Protein AF-A0A292SCY3-F1 (afdb_monomer_lite)

Sequence (119 aa):
MADIVALKDYLKKLQKIINFEATFTFSHWKLVKKTRIDDIMCCIYATLPDTYKRMLKTKTDIQRYNSVLCYGLLTKLIARTFFLDKNLVIVNITEVNKLINGIIMTIEQDIHSIQQALE

Radius of gyration: 14.53 Å; chains: 1; bounding box: 32×25×42 Å

Structure (mmCIF, N/CA/C/O backbone):
data_AF-A0A292SCY3-F1
#
_entry.id   AF-A0A292SCY3-F1
#
loop_
_atom_site.group_PDB
_atom_site.id
_atom_site.type_symbol
_atom_site.label_atom_id
_atom_site.label_alt_id
_atom_site.label_comp_id
_atom_site.label_asym_id
_atom_site.label_entity_id
_atom_site.label_seq_id
_atom_site.pdbx_PDB_ins_code
_atom_site.Cartn_x
_atom_site.Cartn_y
_atom_site.Cartn_z
_atom_site.occupancy
_atom_site.B_iso_or_equiv
_atom_site.auth_seq_id
_atom_site.auth_comp_id
_atom_site.auth_asym_id
_atom_site.auth_atom_id
_atom_site.pdbx_PDB_model_num
ATOM 1 N N . MET A 1 1 ? 5.063 9.140 -18.043 1.00 55.16 1 MET A N 1
ATOM 2 C CA . MET A 1 1 ? 5.320 10.171 -17.004 1.00 55.16 1 MET A CA 1
ATOM 3 C C . MET A 1 1 ? 4.033 10.578 -16.278 1.00 55.16 1 MET A C 1
ATOM 5 O O . MET A 1 1 ? 4.041 10.596 -15.055 1.00 55.16 1 MET A O 1
ATOM 9 N N . ALA A 1 2 ? 2.913 10.794 -16.989 1.00 57.84 2 ALA A N 1
ATOM 10 C CA . ALA A 1 2 ? 1.590 11.039 -16.388 1.00 57.84 2 ALA A CA 1
ATOM 11 C C . ALA A 1 2 ? 1.110 9.917 -15.436 1.00 57.84 2 ALA A C 1
ATOM 13 O O . ALA A 1 2 ? 0.590 10.211 -14.360 1.00 57.84 2 ALA A O 1
ATOM 14 N N . ASP A 1 3 ? 1.375 8.647 -15.763 1.00 72.62 3 ASP A N 1
ATOM 15 C CA . ASP A 1 3 ? 0.941 7.502 -14.941 1.00 72.62 3 ASP A CA 1
ATOM 16 C C . ASP A 1 3 ? 1.638 7.445 -13.572 1.00 72.62 3 ASP A C 1
ATOM 18 O O . ASP A 1 3 ? 1.035 7.079 -12.566 1.00 72.62 3 ASP A O 1
ATOM 22 N N . ILE A 1 4 ? 2.899 7.885 -13.497 1.00 82.25 4 ILE A N 1
ATOM 23 C CA . ILE A 1 4 ? 3.669 7.910 -12.242 1.00 82.25 4 ILE A CA 1
ATOM 24 C C . ILE A 1 4 ? 3.166 9.026 -11.319 1.00 82.25 4 ILE A C 1
ATOM 26 O O . ILE A 1 4 ? 3.102 8.840 -10.103 1.00 82.25 4 ILE A O 1
ATOM 30 N N . VAL A 1 5 ? 2.773 10.175 -11.880 1.00 84.94 5 VAL A N 1
ATOM 31 C CA . VAL A 1 5 ? 2.165 11.270 -11.107 1.00 84.94 5 VAL A CA 1
ATOM 32 C C . VAL A 1 5 ? 0.836 10.808 -10.508 1.00 84.94 5 VAL A C 1
ATOM 34 O O . VAL A 1 5 ? 0.649 10.909 -9.295 1.00 84.94 5 VAL A O 1
ATOM 37 N N . ALA A 1 6 ? -0.032 10.198 -11.324 1.00 89.25 6 ALA A N 1
ATOM 38 C CA . ALA A 1 6 ? -1.302 9.640 -10.863 1.00 89.25 6 ALA A CA 1
ATOM 39 C C . ALA A 1 6 ? -1.105 8.583 -9.762 1.00 89.25 6 ALA A C 1
ATOM 41 O O . ALA A 1 6 ? -1.799 8.597 -8.744 1.00 89.25 6 ALA A O 1
ATOM 42 N N . LEU A 1 7 ? -0.109 7.707 -9.914 1.00 92.06 7 LEU A N 1
ATOM 43 C CA . LEU A 1 7 ? 0.240 6.700 -8.916 1.00 92.06 7 LEU A CA 1
ATOM 44 C C . LEU A 1 7 ? 0.660 7.319 -7.574 1.00 92.06 7 LEU A C 1
ATOM 46 O O . LEU A 1 7 ? 0.157 6.915 -6.522 1.00 92.06 7 LEU A O 1
ATOM 50 N N . LYS A 1 8 ? 1.553 8.319 -7.596 1.00 93.06 8 LYS A N 1
ATOM 51 C CA . LYS A 1 8 ? 1.977 9.049 -6.388 1.00 93.06 8 LYS A CA 1
ATOM 52 C C . LYS A 1 8 ? 0.786 9.746 -5.720 1.00 93.06 8 LYS A C 1
ATOM 54 O O . LYS A 1 8 ? 0.700 9.757 -4.491 1.00 93.06 8 LYS A O 1
ATOM 59 N N . ASP A 1 9 ? -0.160 10.267 -6.496 1.00 94.38 9 ASP A N 1
ATOM 60 C CA . ASP A 1 9 ? -1.374 10.886 -5.960 1.00 94.38 9 ASP A CA 1
ATOM 61 C C . ASP A 1 9 ? -2.319 9.873 -5.309 1.00 94.38 9 ASP A C 1
ATOM 63 O O . ASP A 1 9 ? -2.846 10.140 -4.226 1.00 94.38 9 ASP A O 1
ATOM 67 N N . TYR A 1 10 ? -2.502 8.686 -5.895 1.00 95.00 10 TYR A N 1
ATOM 68 C CA . TYR A 1 10 ? -3.280 7.621 -5.257 1.00 95.00 10 TYR A CA 1
ATOM 69 C C . TYR A 1 10 ? -2.633 7.120 -3.959 1.00 95.00 10 TYR A C 1
ATOM 71 O O . TYR A 1 10 ? -3.334 6.914 -2.968 1.00 95.00 10 TYR A O 1
ATOM 79 N N . LEU A 1 11 ? -1.303 7.009 -3.913 1.00 94.69 11 LEU A N 1
ATOM 80 C CA . LEU A 1 11 ? -0.566 6.671 -2.690 1.00 94.69 11 LEU A CA 1
ATOM 81 C C . LEU A 1 11 ? -0.764 7.729 -1.591 1.00 94.69 11 LEU A C 1
ATOM 83 O O . LEU A 1 11 ? -1.041 7.386 -0.440 1.00 94.69 11 LEU A O 1
ATOM 87 N N . LYS A 1 12 ? -0.723 9.021 -1.941 1.00 95.38 12 LYS A N 1
ATOM 88 C CA . LYS A 1 12 ? -1.049 10.115 -1.007 1.00 95.38 12 LYS A CA 1
ATOM 89 C C . LYS A 1 12 ? -2.514 10.086 -0.563 1.00 95.38 12 LYS A C 1
ATOM 91 O O . LYS A 1 12 ? -2.809 10.399 0.588 1.00 95.38 12 LYS A O 1
ATOM 96 N N . LYS A 1 13 ? -3.450 9.711 -1.443 1.00 95.56 13 LYS A N 1
ATOM 97 C CA . LYS A 1 13 ? -4.869 9.532 -1.084 1.00 95.56 13 LYS A CA 1
ATOM 98 C C . LYS A 1 13 ? -5.050 8.391 -0.083 1.00 95.56 13 LYS A C 1
ATOM 100 O O . LYS A 1 13 ? -5.721 8.601 0.922 1.00 95.56 13 LYS A O 1
ATOM 105 N N . LEU A 1 14 ? -4.402 7.241 -0.290 1.00 94.50 14 LEU A N 1
ATOM 106 C CA . LEU A 1 14 ? -4.382 6.142 0.685 1.00 94.50 14 LEU A CA 1
ATOM 107 C C . LEU A 1 14 ? -3.852 6.624 2.042 1.00 94.50 14 LEU A C 1
ATOM 109 O O . LEU A 1 14 ? -4.455 6.355 3.081 1.00 94.50 14 LEU A O 1
ATOM 113 N N . GLN A 1 15 ? -2.769 7.404 2.027 1.00 93.56 15 GLN A N 1
ATOM 114 C CA . GLN A 1 15 ? -2.214 8.015 3.229 1.00 93.56 15 GLN A CA 1
ATOM 115 C C . GLN A 1 15 ? -3.243 8.909 3.937 1.00 93.56 15 GLN A C 1
ATOM 117 O O . GLN A 1 15 ? -3.409 8.812 5.150 1.00 93.56 15 GLN A O 1
ATOM 122 N N . LYS A 1 16 ? -3.977 9.754 3.203 1.00 94.12 16 LYS A N 1
ATOM 123 C CA . LYS A 1 16 ? -5.040 10.598 3.775 1.00 94.12 16 LYS A CA 1
ATOM 124 C C . LYS A 1 16 ? -6.183 9.776 4.370 1.00 94.12 16 LYS A C 1
ATOM 126 O O . LYS A 1 16 ? -6.579 10.067 5.494 1.00 94.12 16 LYS A O 1
ATOM 131 N N . ILE A 1 17 ? -6.659 8.744 3.670 1.00 92.31 17 ILE A N 1
ATOM 132 C CA . ILE A 1 17 ? -7.718 7.847 4.164 1.00 92.31 17 ILE A CA 1
ATOM 133 C C . ILE A 1 17 ? -7.295 7.245 5.509 1.00 92.31 17 ILE A C 1
ATOM 135 O O . ILE A 1 17 ? -8.019 7.341 6.497 1.00 92.31 17 ILE A O 1
ATOM 139 N N . ILE A 1 18 ? -6.079 6.703 5.584 1.00 90.88 18 ILE A N 1
ATOM 140 C CA . ILE A 1 18 ? -5.572 6.072 6.808 1.00 90.88 18 ILE A CA 1
ATOM 141 C C . ILE A 1 18 ? -5.348 7.093 7.927 1.00 90.88 18 ILE A C 1
ATOM 143 O O . ILE A 1 18 ? -5.599 6.790 9.090 1.00 90.88 18 ILE A O 1
ATOM 147 N N . ASN A 1 19 ? -4.905 8.312 7.613 1.00 89.38 19 ASN A N 1
ATOM 148 C CA . ASN A 1 19 ? -4.639 9.328 8.630 1.00 89.38 19 ASN A CA 1
ATOM 149 C C . ASN A 1 19 ? -5.890 10.067 9.121 1.00 89.38 19 ASN A C 1
ATOM 151 O O . ASN A 1 19 ? -5.901 10.476 10.278 1.00 89.38 19 ASN A O 1
ATOM 155 N N . PHE A 1 20 ? -6.931 10.239 8.312 1.00 88.81 20 PHE A N 1
ATOM 156 C CA . PHE A 1 20 ? -8.036 11.142 8.659 1.00 88.81 20 PHE A CA 1
ATOM 157 C C . PHE A 1 20 ? -9.417 10.488 8.648 1.00 88.81 20 PHE A C 1
ATOM 159 O O . PHE A 1 20 ? -10.318 10.998 9.301 1.00 88.81 20 PHE A O 1
ATOM 166 N N . GLU A 1 21 ? -9.595 9.353 7.975 1.00 87.19 21 GLU A N 1
ATOM 167 C CA . GLU A 1 21 ? -10.913 8.723 7.802 1.00 87.19 21 GLU A CA 1
ATOM 168 C C . GLU A 1 21 ? -11.097 7.450 8.637 1.00 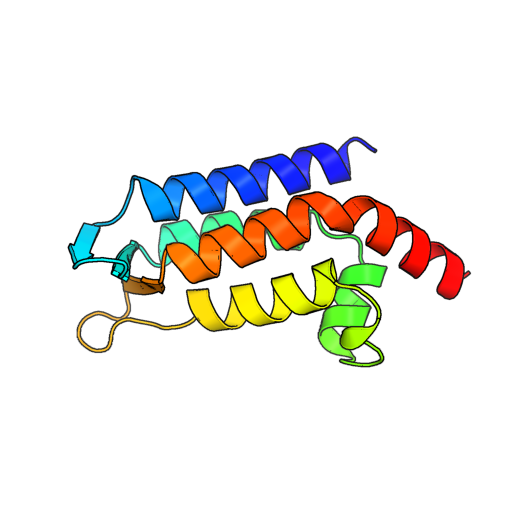87.19 21 GLU A C 1
ATOM 170 O O . GLU A 1 21 ? -11.931 6.591 8.334 1.00 87.19 21 GLU A O 1
ATOM 175 N N . ALA A 1 22 ? -10.304 7.293 9.694 1.00 84.88 22 ALA A N 1
ATOM 176 C CA . ALA A 1 22 ? -10.452 6.151 10.578 1.00 84.88 22 ALA A CA 1
ATOM 177 C C . ALA A 1 22 ? -11.766 6.228 11.357 1.00 84.88 22 ALA A C 1
ATOM 179 O O . ALA A 1 22 ? -12.096 7.239 11.971 1.00 84.88 22 ALA A O 1
ATOM 180 N N . THR A 1 23 ? -12.493 5.113 11.358 1.00 86.06 23 THR A N 1
ATOM 181 C CA . THR A 1 23 ? -13.715 4.924 12.147 1.00 86.06 23 THR A CA 1
ATOM 182 C C . THR A 1 23 ? -13.400 4.895 13.641 1.00 86.06 23 THR A C 1
ATOM 184 O O . THR A 1 23 ? -14.210 5.321 14.456 1.00 86.06 23 THR A O 1
ATOM 187 N N . PHE A 1 24 ? -12.205 4.425 14.001 1.00 86.69 24 PHE A N 1
ATOM 188 C CA . PHE A 1 24 ? -11.720 4.427 15.373 1.00 86.69 24 PHE A CA 1
ATOM 189 C C . PHE A 1 24 ? -10.204 4.625 15.403 1.00 86.69 24 PHE A C 1
ATOM 191 O O . PHE A 1 24 ? -9.488 4.118 14.536 1.00 86.69 24 PHE A O 1
ATOM 198 N N . THR A 1 25 ? -9.714 5.350 16.407 1.00 87.56 25 THR A N 1
ATOM 199 C CA . THR A 1 25 ? -8.284 5.615 16.605 1.00 87.56 25 THR A CA 1
ATOM 200 C C . THR A 1 25 ? -7.874 5.170 18.001 1.00 87.56 25 THR A C 1
ATOM 202 O O . THR A 1 25 ? -8.485 5.576 18.985 1.00 87.56 25 THR A O 1
ATOM 205 N N . PHE A 1 26 ? -6.816 4.367 18.083 1.00 85.38 26 PHE A N 1
ATOM 206 C CA . PHE A 1 26 ? -6.210 3.921 19.331 1.00 85.38 26 PHE A CA 1
ATOM 207 C C . PHE A 1 26 ? -4.690 4.041 19.234 1.00 85.38 26 PHE A C 1
ATOM 209 O O . PHE A 1 26 ? -4.027 3.204 18.620 1.00 85.38 26 PHE A O 1
ATOM 216 N N . SER A 1 27 ? -4.121 5.088 19.840 1.00 85.69 27 SER A N 1
ATOM 217 C CA . SER A 1 27 ? -2.689 5.393 19.718 1.00 85.69 27 SER A CA 1
ATOM 218 C C . SER A 1 27 ? -2.263 5.440 18.232 1.00 85.69 27 SER A C 1
ATOM 220 O O . SER A 1 27 ? -2.868 6.162 17.439 1.00 85.69 27 SER A O 1
ATOM 222 N N . HIS A 1 28 ? -1.253 4.664 17.832 1.00 85.75 28 HIS A N 1
ATOM 223 C CA . HIS A 1 28 ? -0.770 4.551 16.450 1.00 85.75 28 HIS A CA 1
ATOM 224 C C . HIS A 1 28 ? -1.606 3.615 15.565 1.00 85.75 28 HIS A C 1
ATOM 226 O O . HIS A 1 28 ? -1.321 3.490 14.373 1.00 85.75 28 HIS A O 1
ATOM 232 N N . TRP A 1 29 ? -2.618 2.953 16.125 1.00 89.69 29 TRP A N 1
ATOM 233 C CA . TRP A 1 29 ? -3.494 2.035 15.409 1.00 89.69 29 TRP A CA 1
ATOM 234 C C . TRP A 1 29 ? -4.784 2.731 14.992 1.00 89.69 29 TRP A C 1
ATOM 236 O O . TRP A 1 29 ? -5.419 3.439 15.776 1.00 89.69 29 TRP A O 1
ATOM 246 N N . LYS A 1 30 ? -5.199 2.499 13.750 1.00 92.62 30 LYS A N 1
ATOM 247 C CA . LYS A 1 30 ? -6.465 2.986 13.204 1.00 92.62 30 LYS A CA 1
ATOM 248 C C . LYS A 1 30 ? -7.290 1.844 12.648 1.00 92.62 30 LYS A C 1
ATOM 250 O O . LYS A 1 30 ? -6.750 0.929 12.031 1.00 92.62 30 LYS A O 1
ATOM 255 N N . LEU A 1 31 ? -8.599 1.925 12.869 1.00 92.56 31 LEU A N 1
ATOM 256 C CA . LEU A 1 31 ? -9.587 1.075 12.217 1.00 92.56 31 LEU A CA 1
ATOM 257 C C . LEU A 1 31 ? -10.207 1.853 11.064 1.00 92.56 31 LEU A C 1
ATOM 259 O O . LEU A 1 31 ? -10.816 2.903 11.273 1.00 92.56 31 LEU A O 1
ATOM 263 N N . VAL A 1 32 ? -10.041 1.348 9.849 1.00 93.56 32 VAL A N 1
ATOM 264 C CA . VAL A 1 32 ? -10.502 1.999 8.616 1.00 93.56 32 VAL A CA 1
ATOM 265 C C . VAL A 1 32 ? -11.459 1.065 7.891 1.00 93.56 32 VAL A C 1
ATOM 267 O O . VAL A 1 32 ? -11.247 -0.146 7.881 1.00 93.56 32 VAL A O 1
ATOM 270 N N . LYS A 1 33 ? -12.504 1.615 7.262 1.00 94.44 33 LYS A N 1
ATOM 271 C CA . LYS A 1 33 ? -13.416 0.827 6.425 1.00 94.44 33 LYS A CA 1
ATOM 272 C C . LYS A 1 33 ? -12.642 0.134 5.311 1.00 94.44 33 LYS A C 1
ATOM 274 O O . LYS A 1 33 ? -11.983 0.791 4.506 1.00 94.44 33 LYS A O 1
ATOM 279 N N . LYS A 1 34 ? -12.775 -1.187 5.246 1.00 93.38 34 LYS A N 1
ATOM 280 C CA . LYS A 1 34 ? -12.106 -2.039 4.268 1.00 93.38 34 LYS A CA 1
ATOM 281 C C . LYS A 1 34 ? -12.415 -1.611 2.836 1.00 93.38 34 LYS A C 1
ATOM 283 O O . LYS A 1 34 ? -11.495 -1.497 2.043 1.00 93.38 34 LYS A O 1
ATOM 288 N N . THR A 1 35 ? -13.667 -1.265 2.537 1.00 93.38 35 THR A N 1
ATOM 289 C CA . THR A 1 35 ? -14.073 -0.799 1.200 1.00 93.38 35 THR A CA 1
ATOM 290 C C . THR A 1 35 ? -13.263 0.408 0.727 1.00 93.38 35 THR A C 1
ATOM 292 O O . THR A 1 35 ? -12.765 0.404 -0.388 1.00 93.38 35 THR A O 1
ATOM 295 N N . ARG A 1 36 ? -13.013 1.395 1.601 1.00 92.75 36 ARG A N 1
ATOM 296 C CA . ARG A 1 36 ? -12.198 2.580 1.269 1.00 92.75 36 ARG A CA 1
ATOM 297 C C . ARG A 1 36 ? -10.753 2.210 0.931 1.00 92.75 36 ARG A C 1
ATOM 299 O O . ARG A 1 36 ? -10.155 2.832 0.057 1.00 92.75 36 ARG A O 1
ATOM 306 N N . ILE A 1 37 ? -10.194 1.230 1.645 1.00 93.00 37 ILE A N 1
ATOM 307 C CA . ILE A 1 37 ? -8.844 0.710 1.397 1.00 93.00 37 ILE A CA 1
ATOM 308 C C . ILE A 1 37 ? -8.807 -0.084 0.089 1.00 93.00 37 ILE A C 1
ATOM 310 O O . ILE A 1 37 ? -7.922 0.145 -0.731 1.00 93.00 37 ILE A O 1
ATOM 314 N N . ASP A 1 38 ? -9.770 -0.974 -0.131 1.00 92.69 38 ASP A N 1
ATOM 315 C CA . ASP A 1 38 ? -9.841 -1.814 -1.325 1.00 92.69 38 ASP A CA 1
ATOM 316 C C . ASP A 1 38 ? -10.012 -0.961 -2.595 1.00 92.69 38 ASP A C 1
ATOM 318 O O . ASP A 1 38 ? -9.283 -1.166 -3.568 1.00 92.69 38 ASP A O 1
ATOM 322 N N . ASP A 1 39 ? -10.882 0.057 -2.559 1.00 93.00 39 ASP A N 1
ATOM 323 C CA . ASP A 1 39 ? -11.121 0.984 -3.673 1.00 93.00 39 ASP A CA 1
ATOM 324 C C . ASP A 1 39 ? -9.828 1.695 -4.099 1.00 93.00 39 ASP A C 1
ATOM 326 O O . ASP A 1 39 ? -9.444 1.688 -5.272 1.00 93.00 39 ASP A O 1
ATOM 330 N N . ILE A 1 40 ? -9.109 2.297 -3.142 1.00 94.38 40 ILE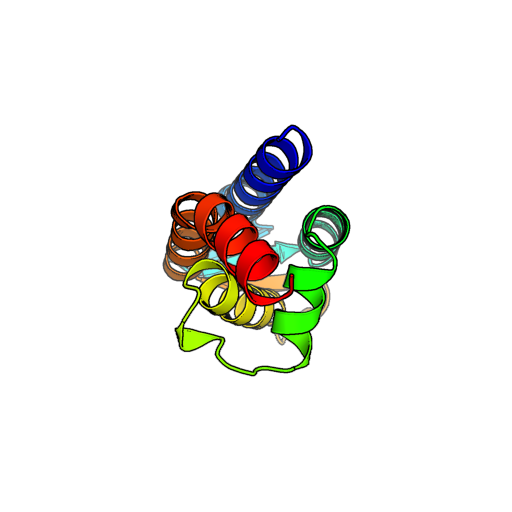 A N 1
ATOM 331 C CA . ILE A 1 40 ? -7.883 3.037 -3.463 1.00 94.38 40 ILE A CA 1
ATOM 332 C C . ILE A 1 40 ? -6.749 2.096 -3.877 1.00 94.38 40 ILE A C 1
ATOM 334 O O . ILE A 1 40 ? -5.982 2.424 -4.782 1.00 94.38 40 ILE A O 1
ATOM 338 N N . MET A 1 41 ? -6.654 0.911 -3.269 1.00 93.38 41 MET A N 1
ATOM 339 C CA . MET A 1 41 ? -5.653 -0.087 -3.637 1.00 93.38 41 MET A CA 1
ATOM 340 C C . MET A 1 41 ? -5.886 -0.643 -5.040 1.00 93.38 41 MET A C 1
ATOM 342 O O . MET A 1 41 ? -4.910 -0.866 -5.759 1.00 93.38 41 MET A O 1
ATOM 346 N N . CYS A 1 42 ? -7.145 -0.800 -5.458 1.00 92.31 42 CYS A N 1
ATOM 347 C CA . CYS A 1 42 ? -7.503 -1.159 -6.826 1.00 92.31 42 CYS A CA 1
ATOM 348 C C . CYS A 1 42 ? -6.992 -0.107 -7.825 1.00 92.31 42 CYS A C 1
ATOM 350 O O . CYS A 1 42 ? -6.302 -0.458 -8.783 1.00 92.31 42 CYS A O 1
ATOM 352 N N . CYS A 1 43 ? -7.220 1.183 -7.549 1.00 93.12 43 CYS A N 1
ATOM 353 C CA . CYS A 1 43 ? -6.711 2.287 -8.373 1.00 93.12 43 CYS A CA 1
ATOM 354 C C . CYS A 1 43 ? -5.175 2.308 -8.448 1.00 93.12 43 CYS A C 1
ATOM 356 O O . CYS A 1 43 ? -4.602 2.464 -9.529 1.00 93.12 43 CYS A O 1
ATOM 358 N N . ILE A 1 44 ? -4.496 2.113 -7.311 1.00 93.88 44 ILE A N 1
ATOM 359 C CA . ILE A 1 44 ? -3.030 2.031 -7.257 1.00 93.88 44 ILE A CA 1
ATOM 360 C C . ILE A 1 44 ? -2.541 0.864 -8.120 1.00 93.88 44 ILE A C 1
ATOM 362 O O . ILE A 1 44 ? -1.657 1.048 -8.953 1.00 93.88 44 ILE A O 1
ATOM 366 N N . TYR A 1 45 ? -3.132 -0.323 -7.961 1.00 91.62 45 TYR A N 1
ATOM 367 C CA . TYR A 1 45 ? -2.737 -1.510 -8.715 1.00 91.62 45 TYR A CA 1
ATOM 368 C C . TYR A 1 45 ? -2.963 -1.348 -10.221 1.00 91.62 45 TYR A C 1
ATOM 370 O O . TYR A 1 45 ? -2.094 -1.720 -11.006 1.00 91.62 45 TYR A O 1
ATOM 378 N N . ALA A 1 46 ? -4.088 -0.758 -10.632 1.00 91.06 46 ALA A N 1
ATOM 379 C CA . ALA A 1 46 ? -4.398 -0.508 -12.038 1.00 91.06 46 ALA A CA 1
ATOM 380 C C . ALA A 1 46 ? -3.374 0.424 -12.709 1.00 91.06 46 ALA A C 1
ATOM 382 O O . ALA A 1 46 ? -3.019 0.204 -13.864 1.00 91.06 46 ALA A O 1
ATOM 383 N N . THR A 1 47 ? -2.858 1.406 -11.964 1.00 91.88 47 THR A N 1
ATOM 384 C CA . THR A 1 47 ? -1.900 2.408 -12.467 1.00 91.88 47 THR A CA 1
ATOM 385 C C . THR A 1 47 ? -0.462 1.874 -12.551 1.00 91.88 47 THR A C 1
ATOM 387 O O . THR A 1 47 ? 0.384 2.455 -13.227 1.00 91.88 47 THR A O 1
ATOM 390 N N . LEU A 1 48 ? -0.145 0.765 -11.872 1.00 90.75 48 LEU A N 1
ATOM 391 C CA . LEU A 1 48 ? 1.198 0.183 -11.926 1.00 90.75 48 LEU A CA 1
ATOM 392 C C . LEU A 1 48 ? 1.511 -0.393 -13.322 1.00 90.75 48 LEU A C 1
ATOM 394 O O . LEU A 1 48 ? 0.658 -1.066 -13.908 1.00 90.75 48 LEU A O 1
ATOM 398 N N . PRO A 1 49 ? 2.748 -0.236 -13.829 1.00 89.75 49 PRO A N 1
ATOM 399 C CA . PRO A 1 49 ? 3.191 -0.910 -15.048 1.00 89.75 49 PRO A CA 1
ATOM 400 C C . PRO A 1 49 ? 3.155 -2.438 -14.918 1.00 89.75 49 PRO A C 1
ATOM 402 O O . PRO A 1 49 ? 3.416 -2.996 -13.849 1.00 89.75 49 PRO A O 1
ATOM 405 N N . ASP A 1 50 ? 2.907 -3.147 -16.019 1.00 88.50 50 ASP A N 1
ATOM 406 C CA . ASP A 1 50 ? 2.799 -4.612 -15.989 1.00 88.50 50 ASP A CA 1
ATOM 407 C C . ASP A 1 50 ? 4.117 -5.320 -15.655 1.00 88.50 50 ASP A C 1
ATOM 409 O O . ASP A 1 50 ? 4.104 -6.386 -15.038 1.00 88.50 50 ASP A O 1
ATOM 413 N N . THR A 1 51 ? 5.259 -4.727 -16.006 1.00 86.56 51 THR A N 1
ATOM 414 C CA . THR A 1 51 ? 6.589 -5.214 -15.603 1.00 86.56 51 THR A CA 1
ATOM 415 C C . THR A 1 51 ? 6.759 -5.170 -14.083 1.00 86.56 51 THR A C 1
ATOM 417 O O . THR A 1 51 ? 7.184 -6.149 -13.471 1.00 86.56 51 THR A O 1
ATOM 420 N N . TYR A 1 52 ? 6.308 -4.086 -13.449 1.00 88.88 52 TYR A N 1
ATOM 421 C CA . TYR A 1 52 ? 6.289 -3.941 -11.995 1.00 88.88 52 TYR A CA 1
ATOM 422 C C . TYR A 1 52 ? 5.342 -4.956 -11.335 1.00 88.88 52 TYR A C 1
ATOM 424 O O . TYR A 1 52 ? 5.700 -5.626 -10.365 1.00 88.88 52 TYR A O 1
ATOM 432 N N . LYS A 1 53 ? 4.136 -5.139 -11.894 1.00 88.88 53 LYS A N 1
ATOM 433 C CA . LYS A 1 53 ? 3.181 -6.158 -11.419 1.00 88.88 53 LYS A CA 1
ATOM 434 C C . LYS A 1 53 ? 3.752 -7.574 -11.520 1.00 88.88 53 LYS A C 1
ATOM 436 O O . LYS A 1 53 ? 3.468 -8.398 -10.652 1.00 88.88 53 LYS A O 1
ATOM 441 N N . ARG A 1 54 ? 4.534 -7.876 -12.563 1.00 85.94 54 ARG A N 1
ATOM 442 C CA . ARG A 1 54 ? 5.223 -9.169 -12.706 1.00 85.94 54 ARG A CA 1
ATOM 443 C C . ARG A 1 54 ? 6.253 -9.375 -11.598 1.00 85.94 54 ARG A C 1
ATOM 445 O O . ARG A 1 54 ? 6.193 -10.420 -10.958 1.00 85.94 54 ARG A O 1
ATOM 452 N N . MET A 1 55 ? 7.084 -8.374 -11.296 1.00 83.75 55 MET A N 1
ATOM 453 C CA . MET A 1 55 ? 8.045 -8.426 -10.179 1.00 83.75 55 MET A CA 1
ATOM 454 C C . MET A 1 55 ? 7.360 -8.720 -8.833 1.00 83.75 55 MET A C 1
ATOM 456 O O . MET A 1 55 ? 7.809 -9.572 -8.065 1.00 83.75 55 MET A O 1
ATOM 460 N N . LEU A 1 56 ? 6.210 -8.086 -8.570 1.00 84.38 56 LEU A N 1
ATOM 461 C CA . LEU A 1 56 ? 5.416 -8.356 -7.364 1.00 84.38 56 LEU A CA 1
ATOM 462 C C . LEU A 1 56 ? 4.942 -9.818 -7.263 1.00 84.38 56 LEU A C 1
ATOM 464 O O . LEU A 1 56 ? 4.809 -10.343 -6.155 1.00 84.38 56 LEU A O 1
ATOM 468 N N . LYS A 1 57 ? 4.672 -10.476 -8.399 1.00 82.69 57 LYS A N 1
ATOM 469 C CA . LYS A 1 57 ? 4.186 -11.865 -8.458 1.00 82.69 57 LYS A CA 1
ATOM 470 C C . LYS A 1 57 ? 5.314 -12.888 -8.357 1.00 82.69 57 LYS A C 1
ATOM 472 O O . LYS A 1 57 ? 5.171 -13.860 -7.620 1.00 82.69 57 LYS A O 1
ATOM 477 N N . THR A 1 58 ? 6.408 -12.688 -9.092 1.00 78.88 58 THR A N 1
ATOM 478 C CA . THR A 1 58 ? 7.518 -13.655 -9.171 1.00 78.88 58 THR A CA 1
ATOM 479 C C . THR A 1 58 ? 8.353 -13.689 -7.898 1.00 78.88 58 THR A C 1
ATOM 481 O O . THR A 1 58 ? 8.988 -14.698 -7.610 1.00 78.88 58 THR A O 1
ATOM 484 N N . LYS A 1 59 ? 8.323 -12.609 -7.106 1.00 72.06 59 LYS A N 1
ATOM 485 C CA . LYS A 1 59 ? 9.110 -12.431 -5.877 1.00 72.06 59 LYS A CA 1
ATOM 486 C C . LYS A 1 59 ? 10.628 -12.513 -6.057 1.00 72.06 59 LYS A C 1
ATOM 488 O O . LYS A 1 59 ? 11.359 -12.514 -5.068 1.00 72.06 59 LYS A O 1
ATOM 493 N N . THR A 1 60 ? 11.095 -12.536 -7.296 1.00 66.88 60 THR A N 1
ATOM 494 C CA . THR A 1 60 ? 12.509 -12.497 -7.654 1.00 66.88 60 THR A CA 1
ATOM 495 C C . THR A 1 60 ? 13.040 -11.088 -7.420 1.00 66.88 60 THR A C 1
ATOM 497 O O . THR A 1 60 ? 12.379 -10.120 -7.785 1.00 66.88 60 THR A O 1
ATOM 500 N N . ASP A 1 61 ? 14.197 -10.967 -6.769 1.00 65.19 61 ASP A N 1
ATOM 501 C CA . ASP A 1 61 ? 14.913 -9.701 -6.565 1.00 65.19 61 ASP A CA 1
ATOM 502 C C . ASP A 1 61 ? 14.091 -8.546 -5.960 1.00 65.19 61 ASP A C 1
ATOM 504 O O . ASP A 1 61 ? 14.447 -7.381 -6.115 1.00 65.19 61 ASP A O 1
ATOM 508 N N . ILE A 1 62 ? 13.028 -8.835 -5.192 1.00 71.31 62 ILE A N 1
ATOM 509 C CA . ILE A 1 62 ? 12.224 -7.801 -4.503 1.00 71.31 62 ILE A CA 1
ATOM 510 C C . ILE A 1 62 ? 13.113 -6.887 -3.643 1.00 71.31 62 ILE A C 1
ATOM 512 O O . ILE A 1 62 ? 12.837 -5.699 -3.519 1.00 71.31 62 ILE A O 1
ATOM 516 N N . GLN A 1 63 ? 14.186 -7.428 -3.057 1.00 75.31 63 GLN A N 1
ATOM 517 C CA . GLN A 1 63 ? 15.119 -6.663 -2.222 1.00 75.31 63 GLN A CA 1
ATOM 518 C C . GLN A 1 63 ? 15.931 -5.624 -3.010 1.00 75.31 63 GLN A C 1
ATOM 520 O O . GLN A 1 63 ? 16.450 -4.688 -2.410 1.00 75.31 63 GLN A O 1
ATOM 525 N N . ARG A 1 64 ? 16.031 -5.769 -4.337 1.00 83.00 64 ARG A N 1
ATOM 526 C CA . ARG A 1 64 ? 16.766 -4.849 -5.211 1.00 83.00 64 ARG A CA 1
ATOM 527 C C . ARG A 1 64 ? 16.011 -3.541 -5.448 1.00 83.00 64 ARG A C 1
ATOM 529 O O . ARG A 1 64 ? 16.647 -2.523 -5.696 1.00 83.00 64 ARG A O 1
ATOM 536 N N . TYR A 1 65 ? 14.682 -3.565 -5.351 1.00 89.00 65 TYR A N 1
ATOM 537 C CA . TYR A 1 65 ? 13.818 -2.424 -5.651 1.00 89.00 65 TYR A CA 1
ATOM 538 C C . TYR A 1 65 ? 13.022 -2.026 -4.409 1.00 89.00 65 TYR A C 1
ATOM 540 O O . TYR A 1 65 ? 12.082 -2.711 -3.991 1.00 89.00 65 TYR A O 1
ATOM 548 N N . ASN A 1 66 ? 13.396 -0.900 -3.804 1.00 90.25 66 ASN A N 1
ATOM 549 C CA . ASN A 1 66 ? 12.835 -0.472 -2.526 1.00 90.25 66 ASN A CA 1
ATOM 550 C C . ASN A 1 66 ? 11.316 -0.245 -2.602 1.00 90.25 66 ASN A C 1
ATOM 552 O O . ASN A 1 66 ? 10.586 -0.656 -1.701 1.00 90.25 66 ASN A O 1
ATOM 556 N N . SER A 1 67 ? 10.812 0.348 -3.686 1.00 91.12 67 SER A N 1
ATOM 557 C CA . SER A 1 67 ? 9.374 0.551 -3.876 1.00 91.12 67 SER A CA 1
ATOM 558 C C . SER A 1 67 ? 8.617 -0.777 -3.935 1.00 91.12 67 SER A C 1
ATOM 560 O O . SER A 1 67 ? 7.541 -0.880 -3.348 1.00 91.12 67 SER A O 1
ATOM 562 N N . VAL A 1 68 ? 9.182 -1.804 -4.582 1.00 90.38 68 VAL A N 1
ATOM 563 C CA . VAL A 1 68 ? 8.564 -3.133 -4.722 1.00 90.38 68 VAL A CA 1
ATOM 564 C C . VAL A 1 68 ? 8.487 -3.814 -3.357 1.00 90.38 68 VAL A C 1
ATOM 566 O O . VAL A 1 68 ? 7.430 -4.323 -2.969 1.00 90.38 68 VAL A O 1
ATOM 569 N N . LEU A 1 69 ? 9.577 -3.753 -2.587 1.00 90.88 69 LEU A N 1
ATOM 570 C CA . LEU A 1 69 ? 9.618 -4.235 -1.209 1.00 90.88 69 LEU A CA 1
ATOM 571 C C . LEU A 1 69 ? 8.5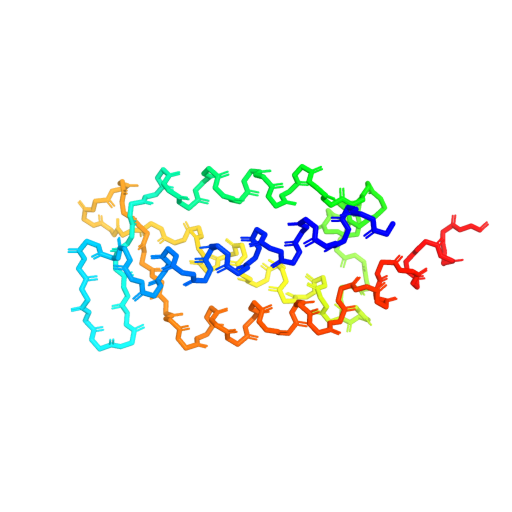87 -3.511 -0.332 1.00 90.88 69 LEU A C 1
ATOM 573 O O . LEU A 1 69 ? 7.775 -4.159 0.336 1.00 90.88 69 LEU A O 1
ATOM 577 N N . CYS A 1 70 ? 8.583 -2.175 -0.352 1.00 93.00 70 CYS A N 1
ATOM 578 C CA . CYS A 1 70 ? 7.659 -1.378 0.445 1.00 93.00 70 CYS A CA 1
ATOM 579 C C . CYS A 1 70 ? 6.197 -1.643 0.065 1.00 93.00 70 CYS A C 1
ATOM 581 O O . CYS A 1 70 ? 5.358 -1.767 0.956 1.00 93.00 70 CYS A O 1
ATOM 583 N N . TYR A 1 71 ? 5.884 -1.794 -1.224 1.00 93.06 71 TYR A N 1
ATOM 584 C CA . TYR A 1 71 ? 4.538 -2.116 -1.702 1.00 93.06 71 TYR A CA 1
ATOM 585 C C . TYR A 1 71 ? 4.076 -3.505 -1.234 1.00 93.06 71 TYR A C 1
ATOM 587 O O . TYR A 1 71 ? 2.948 -3.674 -0.759 1.00 93.06 71 TYR A O 1
ATOM 595 N N . GLY A 1 72 ? 4.959 -4.505 -1.297 1.00 90.75 72 GLY A N 1
ATOM 596 C CA . GLY A 1 72 ? 4.679 -5.853 -0.799 1.00 90.75 72 GLY A CA 1
ATOM 597 C C . GLY A 1 72 ? 4.426 -5.906 0.713 1.00 90.75 72 GLY A C 1
ATOM 598 O O . GLY A 1 72 ? 3.594 -6.683 1.180 1.00 90.75 72 GLY A O 1
ATOM 599 N N . LEU A 1 73 ? 5.111 -5.071 1.499 1.00 91.56 73 LEU A N 1
ATOM 600 C CA . LEU A 1 73 ? 4.851 -4.943 2.937 1.00 91.56 73 LEU A CA 1
ATOM 601 C C . LEU A 1 73 ? 3.562 -4.163 3.213 1.00 91.56 73 LEU A C 1
ATOM 603 O O . LEU A 1 73 ? 2.763 -4.580 4.052 1.00 91.56 73 LEU A O 1
ATOM 607 N N . LEU A 1 74 ? 3.328 -3.078 2.473 1.00 93.69 74 LEU A N 1
ATOM 608 C CA . LEU A 1 74 ? 2.146 -2.232 2.609 1.00 93.69 74 LEU A CA 1
ATOM 609 C C . LEU A 1 74 ? 0.866 -3.042 2.389 1.00 93.69 74 LEU A C 1
ATOM 611 O O . LEU A 1 74 ? -0.011 -3.030 3.247 1.00 93.69 74 LEU A O 1
ATOM 615 N N . THR A 1 75 ? 0.798 -3.802 1.292 1.00 91.62 75 THR A N 1
ATOM 616 C CA . THR A 1 75 ? -0.346 -4.671 0.958 1.00 91.62 75 THR A CA 1
ATOM 617 C C . THR A 1 75 ? -0.644 -5.696 2.052 1.00 91.62 75 THR A C 1
ATOM 619 O O . THR A 1 75 ? -1.804 -5.909 2.393 1.00 91.62 75 THR A O 1
ATOM 622 N N . LYS A 1 76 ? 0.385 -6.288 2.670 1.00 90.44 76 LYS A N 1
ATOM 623 C CA . LYS A 1 76 ? 0.205 -7.212 3.800 1.00 90.44 76 LYS A CA 1
ATOM 624 C C . LYS A 1 76 ? -0.346 -6.525 5.044 1.00 90.44 76 LYS A C 1
ATOM 626 O O . LYS A 1 76 ? -1.162 -7.122 5.741 1.00 90.44 76 LYS A O 1
ATOM 631 N N . LEU A 1 77 ? 0.109 -5.310 5.351 1.00 90.25 77 LEU A N 1
ATOM 632 C CA . LEU A 1 77 ? -0.350 -4.575 6.531 1.00 90.25 77 LEU A CA 1
ATOM 633 C C . LEU A 1 77 ? -1.806 -4.133 6.386 1.00 90.25 77 LEU A C 1
ATOM 635 O O . LEU A 1 77 ? -2.594 -4.334 7.303 1.00 90.25 77 LEU A O 1
ATOM 639 N N . ILE A 1 78 ? -2.180 -3.599 5.224 1.00 90.12 78 ILE A N 1
ATOM 640 C CA . ILE A 1 78 ? -3.543 -3.111 4.965 1.00 90.12 78 ILE A CA 1
ATOM 641 C C . ILE A 1 78 ? -4.545 -4.230 4.640 1.00 90.12 78 ILE A C 1
ATOM 643 O O . ILE A 1 78 ? -5.741 -3.978 4.577 1.00 90.12 78 ILE A O 1
ATOM 647 N N . ALA A 1 79 ? -4.089 -5.471 4.457 1.00 87.81 79 ALA A N 1
ATOM 648 C CA . ALA A 1 79 ? -4.966 -6.637 4.342 1.00 87.81 79 ALA A CA 1
ATOM 649 C C . ALA A 1 79 ? -5.407 -7.194 5.710 1.00 87.81 79 ALA A C 1
ATOM 651 O O . ALA A 1 79 ? -6.247 -8.095 5.766 1.00 87.81 79 ALA A O 1
ATOM 652 N N . ARG A 1 80 ? -4.846 -6.697 6.825 1.00 90.38 80 ARG A N 1
ATOM 653 C CA . ARG A 1 80 ? -5.168 -7.180 8.175 1.00 90.38 80 ARG A CA 1
ATOM 654 C C . ARG A 1 80 ? -6.553 -6.707 8.606 1.00 90.38 80 ARG A C 1
ATOM 656 O O . ARG A 1 80 ? -6.729 -5.594 9.096 1.00 90.38 80 ARG A O 1
ATOM 663 N N . THR A 1 81 ? -7.540 -7.579 8.451 1.00 90.81 81 THR A N 1
ATOM 664 C CA . THR A 1 81 ? -8.899 -7.342 8.942 1.00 90.81 81 THR A CA 1
ATOM 665 C C . THR A 1 81 ? -8.938 -7.303 10.464 1.00 90.81 81 THR A C 1
ATOM 667 O O . THR A 1 81 ? -8.252 -8.079 11.133 1.00 90.81 81 THR A O 1
ATOM 670 N N . PHE A 1 82 ? -9.778 -6.437 11.015 1.00 91.56 82 PHE A N 1
ATOM 671 C CA . PHE A 1 82 ? -10.055 -6.412 12.441 1.00 91.56 82 PHE A CA 1
ATOM 672 C C . PHE A 1 82 ? -10.850 -7.660 12.846 1.00 91.56 82 PHE A C 1
ATOM 674 O O . PHE A 1 82 ? -11.787 -8.067 12.164 1.00 91.56 82 PHE A O 1
ATOM 681 N N . PHE A 1 83 ? -10.464 -8.295 13.952 1.00 89.06 83 PHE A N 1
ATOM 682 C CA . PHE A 1 83 ? -11.000 -9.608 14.325 1.00 89.06 83 PHE A CA 1
ATOM 683 C C . PHE A 1 83 ? -12.484 -9.577 14.725 1.00 89.06 83 PHE A C 1
ATOM 685 O O . PHE A 1 83 ? -13.177 -10.571 14.523 1.00 89.06 83 PHE A O 1
ATOM 692 N N . LEU A 1 84 ? -12.978 -8.449 15.254 1.00 90.94 84 LEU A N 1
ATOM 693 C CA . LEU A 1 84 ? -14.389 -8.285 15.634 1.00 90.94 84 LEU A CA 1
ATOM 694 C C . LEU A 1 84 ? -15.278 -7.816 14.477 1.00 90.94 84 LEU A C 1
ATOM 696 O O . LEU A 1 84 ? -16.477 -8.065 14.502 1.00 90.94 84 LEU A O 1
ATOM 700 N N . ASP A 1 85 ? -14.710 -7.147 13.470 1.00 91.12 85 ASP A N 1
ATOM 701 C CA . ASP A 1 85 ? -15.457 -6.650 12.313 1.00 91.12 85 ASP A CA 1
ATOM 702 C C . ASP A 1 85 ? -14.621 -6.771 11.036 1.00 91.12 85 ASP A C 1
ATOM 704 O O . ASP A 1 85 ? -13.666 -6.025 10.807 1.00 91.12 85 ASP A O 1
ATOM 708 N N . LYS A 1 86 ? -15.025 -7.699 10.164 1.00 91.00 86 LYS A N 1
ATOM 709 C CA . LYS A 1 86 ? -14.364 -7.971 8.879 1.00 91.00 86 LYS A CA 1
ATOM 710 C C . LYS A 1 86 ? -14.485 -6.815 7.879 1.00 91.00 86 LYS A C 1
ATOM 712 O O . LYS A 1 86 ? -13.753 -6.804 6.889 1.00 91.00 86 LYS A O 1
ATOM 717 N N . ASN A 1 87 ? -15.384 -5.860 8.123 1.00 93.44 87 ASN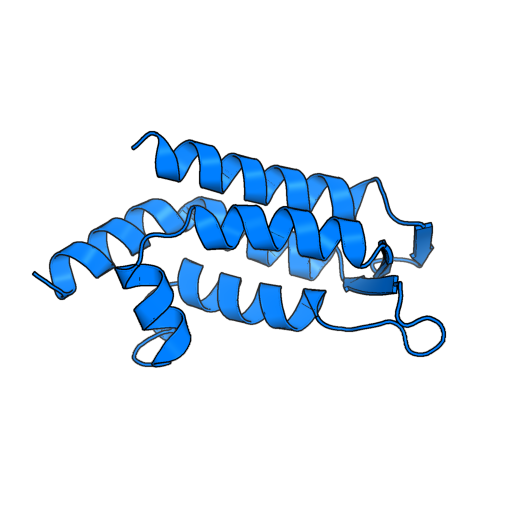 A N 1
ATOM 718 C CA . ASN A 1 87 ? -15.526 -4.647 7.318 1.00 93.44 87 ASN A CA 1
ATOM 719 C C . ASN A 1 87 ? -14.511 -3.566 7.702 1.00 93.44 87 ASN A C 1
ATOM 721 O O . ASN A 1 87 ? -14.450 -2.528 7.039 1.00 93.44 87 ASN A O 1
ATOM 725 N N . LEU A 1 88 ? -13.709 -3.793 8.746 1.00 93.31 88 LEU A N 1
ATOM 726 C CA . LEU A 1 88 ? -12.657 -2.893 9.193 1.00 93.31 88 LEU A CA 1
ATOM 727 C C . LEU A 1 88 ? -11.280 -3.533 9.007 1.00 93.31 88 LEU A C 1
ATOM 729 O O . LEU A 1 88 ? -11.087 -4.738 9.171 1.00 93.31 88 LEU A O 1
ATOM 733 N N . VAL A 1 89 ? -10.300 -2.696 8.692 1.00 93.38 89 VAL A N 1
ATOM 734 C CA . VAL A 1 89 ? -8.879 -3.042 8.645 1.00 93.38 89 VAL A CA 1
ATOM 735 C C . VAL A 1 89 ? -8.182 -2.332 9.793 1.00 93.38 89 VAL A C 1
ATOM 737 O O . VAL A 1 89 ? -8.411 -1.140 10.006 1.00 93.38 89 VAL A O 1
ATOM 740 N N . ILE A 1 90 ? -7.320 -3.055 10.507 1.00 93.12 90 ILE A N 1
ATOM 741 C CA . ILE A 1 90 ? -6.450 -2.481 11.530 1.00 93.12 90 ILE A CA 1
ATOM 742 C C . ILE A 1 90 ? -5.089 -2.129 10.928 1.00 93.12 90 ILE A C 1
ATOM 744 O O . ILE A 1 90 ? -4.361 -2.989 10.438 1.00 93.12 90 ILE A O 1
ATOM 748 N N . VAL A 1 91 ? -4.737 -0.846 10.971 1.00 92.31 91 VAL A N 1
ATOM 749 C CA . VAL A 1 91 ? -3.510 -0.315 10.366 1.00 92.31 91 VAL A CA 1
ATOM 750 C C . VAL A 1 91 ? -2.673 0.442 11.389 1.00 92.31 91 VAL A C 1
ATOM 752 O O . VAL A 1 91 ? -3.188 1.282 12.125 1.00 92.31 91 VAL A O 1
ATOM 755 N N . ASN A 1 92 ? -1.366 0.166 11.418 1.00 92.50 92 ASN A N 1
ATOM 756 C CA . ASN A 1 92 ? -0.399 0.991 12.136 1.00 92.50 92 ASN A CA 1
ATOM 757 C C . ASN A 1 92 ? -0.006 2.173 11.244 1.00 92.50 92 ASN A C 1
ATOM 759 O O . ASN A 1 92 ? 0.635 2.001 10.206 1.00 92.50 92 ASN A O 1
ATOM 763 N N . ILE A 1 93 ? -0.395 3.376 11.652 1.00 92.25 93 ILE A N 1
ATOM 764 C CA . ILE A 1 93 ? -0.203 4.605 10.879 1.00 92.25 93 ILE A CA 1
ATOM 765 C C . ILE A 1 93 ? 1.275 4.872 10.608 1.00 92.25 93 ILE A C 1
ATOM 767 O O . ILE A 1 93 ? 1.642 5.256 9.499 1.00 92.25 93 ILE A O 1
ATOM 771 N N . THR A 1 94 ? 2.123 4.690 11.619 1.00 92.19 94 THR A N 1
ATOM 772 C CA . THR A 1 94 ? 3.551 5.003 11.542 1.00 92.19 94 THR A CA 1
ATOM 773 C C . THR A 1 94 ? 4.231 4.117 10.503 1.00 92.19 94 THR A C 1
ATOM 775 O O . THR A 1 94 ? 4.960 4.613 9.644 1.00 92.19 94 THR A O 1
ATOM 778 N N . GLU A 1 95 ? 3.942 2.814 10.535 1.00 92.38 95 GLU A N 1
ATOM 779 C CA . GLU A 1 95 ? 4.486 1.854 9.571 1.00 92.38 95 GLU A CA 1
ATOM 780 C C . GLU A 1 95 ? 3.966 2.113 8.156 1.00 92.38 95 GLU A C 1
ATOM 782 O O . GLU A 1 95 ? 4.754 2.200 7.214 1.00 92.38 95 GLU A O 1
ATOM 787 N N . VAL A 1 96 ? 2.653 2.304 8.000 1.00 93.31 96 VAL A N 1
ATOM 788 C CA . VAL A 1 96 ? 2.035 2.581 6.698 1.00 93.31 96 VAL A CA 1
ATOM 789 C C . VAL A 1 96 ? 2.595 3.862 6.081 1.00 93.31 96 VAL A C 1
ATOM 791 O O . VAL A 1 96 ? 2.993 3.850 4.918 1.00 93.31 96 VAL A O 1
ATOM 794 N N . ASN A 1 97 ? 2.668 4.958 6.842 1.00 94.12 97 ASN A N 1
ATOM 795 C CA . ASN A 1 97 ? 3.197 6.232 6.352 1.00 94.12 97 ASN A CA 1
ATOM 796 C C . ASN A 1 97 ? 4.657 6.090 5.899 1.00 94.12 97 ASN A C 1
ATOM 798 O O . ASN A 1 97 ? 5.028 6.614 4.848 1.00 94.12 97 ASN A O 1
ATOM 802 N N . LYS A 1 98 ? 5.477 5.346 6.654 1.00 95.38 98 LYS A N 1
ATOM 803 C CA . LYS A 1 98 ? 6.871 5.068 6.288 1.00 95.38 98 LYS A CA 1
ATOM 804 C C . LYS A 1 98 ? 6.965 4.308 4.963 1.00 95.38 98 LYS A C 1
ATOM 806 O O . LYS A 1 98 ? 7.760 4.686 4.106 1.00 95.38 98 LYS A O 1
ATOM 811 N N . LEU A 1 99 ? 6.143 3.274 4.779 1.00 95.56 99 LEU A N 1
ATOM 812 C CA . LEU A 1 99 ? 6.124 2.481 3.547 1.00 95.56 99 LEU A CA 1
ATOM 813 C C . LEU A 1 99 ? 5.640 3.299 2.349 1.00 95.56 99 LEU A C 1
ATOM 815 O O . LEU A 1 99 ? 6.282 3.271 1.305 1.00 95.56 99 LEU A O 1
ATOM 819 N N . ILE A 1 100 ? 4.557 4.068 2.501 1.00 95.38 100 ILE A N 1
ATOM 820 C CA . ILE A 1 100 ? 4.032 4.932 1.435 1.00 95.38 100 ILE A CA 1
ATOM 821 C C . ILE A 1 100 ? 5.089 5.950 0.9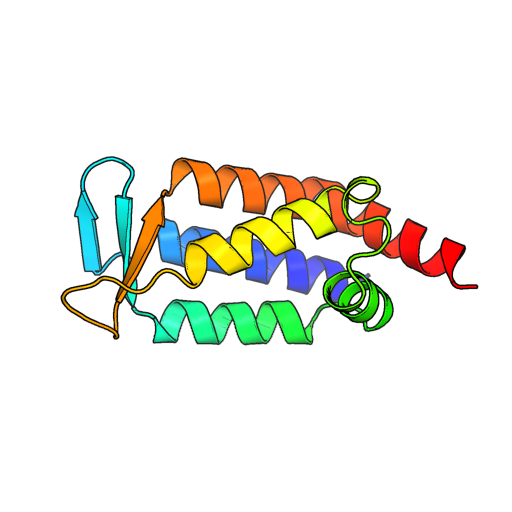93 1.00 95.38 100 ILE A C 1
ATOM 823 O O . ILE A 1 100 ? 5.329 6.095 -0.204 1.00 95.38 100 ILE A O 1
ATOM 827 N N . ASN A 1 101 ? 5.768 6.603 1.939 1.00 95.31 101 ASN A N 1
ATOM 828 C CA . ASN A 1 101 ? 6.833 7.554 1.622 1.00 95.31 101 ASN A CA 1
ATOM 829 C C . ASN A 1 101 ? 8.006 6.876 0.900 1.00 95.31 101 ASN A C 1
ATOM 831 O O . ASN A 1 101 ? 8.488 7.404 -0.101 1.00 95.31 101 ASN A O 1
ATOM 835 N N . GLY A 1 102 ? 8.415 5.684 1.350 1.00 93.56 102 GLY A N 1
ATOM 836 C CA . GLY A 1 102 ? 9.450 4.893 0.682 1.00 93.56 102 GLY A CA 1
ATOM 837 C C . GLY A 1 102 ? 9.100 4.582 -0.775 1.00 93.56 102 GLY A C 1
ATOM 838 O O . GLY A 1 102 ? 9.942 4.758 -1.656 1.00 93.56 102 GLY A O 1
ATOM 839 N N . ILE A 1 103 ? 7.844 4.210 -1.047 1.00 94.56 103 ILE A N 1
ATOM 840 C CA . ILE A 1 103 ? 7.346 3.983 -2.411 1.00 94.56 103 ILE A CA 1
ATOM 841 C C . ILE A 1 103 ? 7.403 5.286 -3.212 1.00 94.56 103 ILE A C 1
ATOM 843 O O . ILE A 1 103 ? 8.034 5.321 -4.260 1.00 94.56 103 ILE A O 1
ATOM 847 N N . ILE A 1 104 ? 6.798 6.372 -2.719 1.00 94.50 104 ILE A N 1
ATOM 848 C CA . ILE A 1 104 ? 6.724 7.658 -3.436 1.00 94.50 104 ILE A CA 1
ATOM 849 C C . ILE A 1 104 ? 8.114 8.171 -3.840 1.00 94.50 104 ILE A C 1
ATOM 851 O O . ILE A 1 104 ? 8.263 8.700 -4.944 1.00 94.50 104 ILE A O 1
ATOM 855 N N . MET A 1 105 ? 9.114 8.009 -2.970 1.00 94.06 105 MET A N 1
ATOM 856 C CA . MET A 1 105 ? 10.482 8.471 -3.220 1.00 94.06 105 MET A CA 1
ATOM 857 C C . MET A 1 105 ? 11.220 7.658 -4.287 1.00 94.06 105 MET A C 1
ATOM 859 O O . MET A 1 105 ? 12.042 8.222 -4.999 1.00 94.06 105 MET A O 1
ATOM 863 N N . THR A 1 106 ? 10.951 6.355 -4.395 1.00 93.88 106 THR A N 1
ATOM 864 C CA . THR A 1 106 ? 11.795 5.427 -5.178 1.00 93.88 106 THR A CA 1
ATOM 865 C C . THR A 1 106 ? 11.103 4.828 -6.400 1.00 93.88 106 THR A C 1
ATOM 867 O O . THR A 1 106 ? 11.775 4.364 -7.315 1.00 93.88 106 THR A O 1
ATOM 870 N N . ILE A 1 107 ? 9.769 4.888 -6.477 1.00 92.50 107 ILE A N 1
ATOM 871 C CA . ILE A 1 107 ? 8.991 4.168 -7.495 1.00 92.50 107 ILE A CA 1
ATOM 872 C C . ILE A 1 107 ? 9.319 4.560 -8.934 1.00 92.50 107 ILE A C 1
ATOM 874 O O . ILE A 1 107 ? 9.271 3.723 -9.824 1.00 92.50 107 ILE A O 1
ATOM 878 N N . GLU A 1 108 ? 9.665 5.819 -9.174 1.00 92.44 108 GLU A N 1
ATOM 879 C CA . GLU A 1 108 ? 9.989 6.301 -10.515 1.00 92.44 108 GLU A CA 1
ATOM 880 C C . GLU A 1 108 ? 11.307 5.711 -11.024 1.00 92.44 108 GLU A C 1
ATOM 882 O O . GLU A 1 108 ? 11.357 5.157 -12.121 1.00 92.44 108 GLU A O 1
ATOM 887 N N . GLN A 1 109 ? 12.340 5.748 -10.181 1.00 91.12 109 GLN A N 1
ATOM 888 C CA . GLN A 1 109 ? 13.635 5.145 -10.470 1.00 91.12 109 GLN A CA 1
ATOM 889 C C . GLN A 1 109 ? 13.528 3.621 -10.592 1.00 91.12 109 GLN A C 1
ATOM 891 O O . GLN A 1 109 ? 14.105 3.034 -11.509 1.00 91.12 109 GLN A O 1
ATOM 896 N N . ASP A 1 110 ? 12.773 2.981 -9.698 1.00 90.81 110 ASP A N 1
ATOM 897 C CA . ASP A 1 110 ? 12.590 1.532 -9.710 1.00 90.81 110 ASP A CA 1
ATOM 898 C C . ASP A 1 110 ? 11.837 1.073 -10.962 1.00 90.81 110 ASP A C 1
ATOM 900 O O . ASP A 1 110 ? 12.262 0.115 -11.599 1.00 90.81 110 ASP A O 1
ATOM 904 N N . ILE A 1 111 ? 10.762 1.764 -11.366 1.00 90.00 111 ILE A N 1
ATOM 905 C CA . ILE A 1 111 ? 10.039 1.454 -12.611 1.00 90.00 111 ILE A CA 1
ATOM 906 C C . ILE A 1 111 ? 10.980 1.547 -13.812 1.00 90.00 111 ILE A C 1
ATOM 908 O O . ILE A 1 111 ? 11.007 0.621 -14.621 1.00 90.00 111 ILE A O 1
ATOM 912 N N . HIS A 1 112 ? 11.767 2.621 -13.911 1.00 89.81 112 HIS A N 1
ATOM 913 C CA . HIS A 1 112 ? 12.708 2.797 -15.015 1.00 89.81 112 HIS A CA 1
ATOM 914 C C . HIS A 1 112 ? 13.769 1.688 -15.042 1.00 89.81 112 HIS A C 1
ATOM 916 O O . HIS A 1 112 ? 14.010 1.079 -16.080 1.00 89.81 112 HIS A O 1
ATOM 922 N N . SER A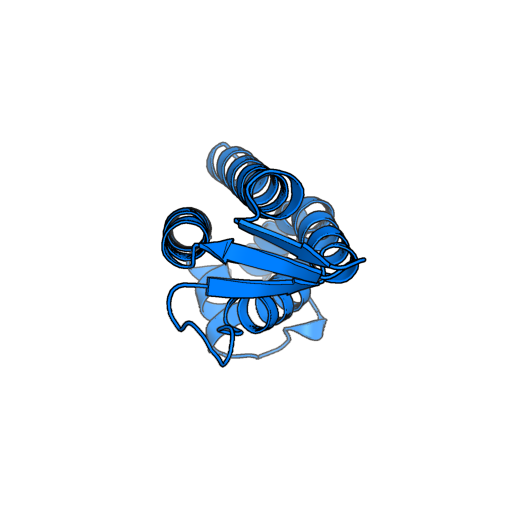 1 113 ? 14.333 1.358 -13.877 1.00 88.44 113 SER A N 1
ATOM 923 C CA . SER A 1 113 ? 15.351 0.311 -13.735 1.00 88.44 113 SER A CA 1
ATOM 924 C C . SER A 1 113 ? 14.803 -1.085 -14.053 1.00 88.44 113 SER A C 1
ATOM 926 O O . SER A 1 113 ? 15.502 -1.910 -14.632 1.00 88.44 113 SER A O 1
ATOM 928 N N . ILE A 1 114 ? 13.553 -1.372 -13.672 1.00 87.44 114 ILE A N 1
ATOM 929 C CA . ILE A 1 114 ? 12.873 -2.637 -13.987 1.00 87.44 114 ILE A CA 1
ATOM 930 C C . ILE A 1 114 ? 12.614 -2.746 -15.489 1.00 87.44 114 ILE A C 1
ATOM 932 O O . ILE A 1 114 ? 12.766 -3.827 -16.048 1.00 87.44 114 ILE A O 1
ATOM 936 N N . GLN A 1 115 ? 12.206 -1.653 -16.135 1.00 85.19 115 GLN A N 1
ATOM 937 C CA . GLN A 1 115 ? 11.976 -1.634 -17.579 1.00 85.19 115 GLN A CA 1
ATOM 938 C C . GLN A 1 115 ? 13.274 -1.901 -18.344 1.00 85.19 115 GLN A C 1
ATOM 940 O O . GLN A 1 115 ? 13.297 -2.819 -19.150 1.00 85.19 115 GLN A O 1
ATOM 945 N N . GLN A 1 116 ? 14.363 -1.207 -18.002 1.00 84.19 116 GLN A N 1
ATOM 946 C CA . GLN A 1 116 ? 15.677 -1.417 -18.624 1.00 84.19 116 GLN A CA 1
ATOM 947 C C . GLN A 1 116 ? 16.245 -2.825 -18.415 1.00 84.19 116 GLN A C 1
ATOM 949 O O . GLN A 1 116 ? 16.956 -3.330 -19.269 1.00 84.19 116 GLN A O 1
ATOM 954 N N . ALA A 1 117 ? 15.975 -3.461 -17.273 1.00 81.06 117 ALA A N 1
ATOM 955 C CA . ALA A 1 117 ? 16.463 -4.813 -16.997 1.00 81.06 117 ALA A CA 1
ATOM 956 C C . ALA A 1 117 ? 15.685 -5.916 -17.743 1.00 81.06 117 ALA A C 1
ATOM 958 O O . ALA A 1 117 ? 16.095 -7.075 -17.705 1.00 81.06 117 ALA A O 1
ATOM 959 N N . LEU A 1 118 ? 14.533 -5.577 -18.332 1.00 70.75 118 LEU A N 1
ATOM 960 C CA . LEU A 1 118 ? 13.645 -6.497 -19.050 1.00 70.75 118 LEU A CA 1
ATOM 961 C C . LEU A 1 118 ? 13.613 -6.240 -20.569 1.00 70.75 118 LEU A C 1
ATOM 963 O O . LEU A 1 118 ? 12.939 -6.996 -21.272 1.00 70.75 118 LEU A O 1
ATOM 967 N N . GLU A 1 119 ? 14.294 -5.191 -21.038 1.00 58.53 119 GLU A N 1
ATOM 968 C CA . GLU A 1 119 ? 14.639 -4.934 -22.447 1.00 58.53 119 GLU A CA 1
ATOM 969 C C . GLU A 1 119 ? 15.914 -5.696 -22.834 1.00 58.53 119 GLU A C 1
ATOM 971 O O . GLU A 1 119 ? 15.937 -6.233 -23.964 1.00 58.53 119 GLU A O 1
#

Foldseek 3Di:
DVLLVQLLVLLVVLLCQQPPVFPDDDPQKGKGFLVSNVVSVVSNVVSDDVLLVVCLVVVPPCVVAQLSVLVNVLVVQQCAADPVDNRIGIHRSVSNVVSSVSNNVGVVVRSVVSVVVVD

pLDDT: mean 88.71, std 7.76, range [55.16, 95.56]

Secondary structure (DSSP, 8-state):
-HHHHHHHHHHHHHHHHHHH--SEEETTEEEEEHHHHHHHHHHHHHHS-HHHHHHHHH-TTGGG-HHHHHHHHHHHHHT-B-SS-TTEEEEEHHHHHHHHHHHHHHHHHHHHHHHHTT-